Protein AF-A0A2E9L2I9-F1 (afdb_monomer_lite)

Sequence (42 aa):
MEEKQKNVLGEDLEECSKDPITGWFRDGCCNTDENDVGMHTV

Radius of gyration: 10.2 Å; chains: 1; bounding box: 23×22×27 Å

Secondary structure (DSSP, 8-state):
--PPPB-TTSSBPPB--BTTB-STTSSSB----TT-TT----

Structure (mmCIF, N/CA/C/O backbone):
data_AF-A0A2E9L2I9-F1
#
_entry.id   AF-A0A2E9L2I9-F1
#
loop_
_atom_site.group_PDB
_atom_site.id
_atom_site.type_symbol
_atom_site.label_atom_id
_atom_site.label_alt_id
_atom_site.label_comp_id
_atom_site.label_asym_id
_atom_site.label_entity_id
_atom_site.label_seq_id
_atom_site.pdbx_PDB_ins_code
_atom_site.Cartn_x
_atom_site.Cartn_y
_atom_site.Cartn_z
_atom_site.occupancy
_atom_site.B_iso_or_equiv
_atom_site.auth_seq_id
_atom_site.auth_comp_id
_atom_site.auth_asym_id
_atom_site.auth_atom_id
_atom_site.pdbx_PDB_model_num
ATOM 1 N N . MET A 1 1 ? 2.585 -7.518 19.276 1.00 47.81 1 MET A N 1
ATOM 2 C CA . MET A 1 1 ? 1.987 -7.913 17.987 1.00 47.81 1 MET A CA 1
ATOM 3 C C . MET A 1 1 ? 2.095 -6.689 17.118 1.00 47.81 1 MET A C 1
ATOM 5 O O . MET A 1 1 ? 1.743 -5.619 17.590 1.00 47.81 1 MET A O 1
ATOM 9 N N . GLU A 1 2 ? 2.729 -6.818 15.964 1.00 60.47 2 GLU A N 1
ATOM 10 C CA . GLU A 1 2 ? 2.865 -5.715 15.016 1.00 60.47 2 GLU A CA 1
ATOM 11 C C . GLU A 1 2 ? 1.450 -5.348 14.549 1.00 60.47 2 GLU A C 1
ATOM 13 O O . GLU A 1 2 ? 0.729 -6.196 14.023 1.00 60.47 2 GLU A O 1
ATOM 18 N N . GLU A 1 3 ? 0.992 -4.146 14.898 1.00 77.06 3 GLU A N 1
ATOM 19 C CA . GLU A 1 3 ? -0.337 -3.652 14.532 1.00 77.06 3 GLU A CA 1
ATOM 20 C C . GLU A 1 3 ? -0.383 -3.490 13.010 1.00 77.06 3 GLU A C 1
ATOM 22 O O . GLU A 1 3 ? 0.379 -2.706 12.440 1.00 77.06 3 GLU A O 1
ATOM 27 N N . LYS A 1 4 ? -1.261 -4.240 12.334 1.00 87.06 4 LYS A N 1
ATOM 28 C CA . LYS A 1 4 ? -1.488 -4.060 10.898 1.00 87.06 4 LYS A CA 1
ATOM 29 C C . LYS A 1 4 ? -2.096 -2.684 10.650 1.00 87.06 4 LYS A C 1
ATOM 31 O O . LYS A 1 4 ? -3.087 -2.313 11.283 1.00 87.06 4 LYS A O 1
ATOM 36 N N . GLN A 1 5 ? -1.526 -1.955 9.692 1.00 95.50 5 GLN A N 1
ATOM 37 C CA . GLN A 1 5 ? -2.127 -0.721 9.191 1.00 95.50 5 GLN A CA 1
ATOM 38 C C . GLN A 1 5 ? -3.530 -0.995 8.649 1.00 95.50 5 GLN A C 1
ATOM 40 O O . GLN A 1 5 ? -3.856 -2.132 8.306 1.00 95.50 5 GLN A O 1
ATOM 45 N N . LYS A 1 6 ? -4.370 0.039 8.614 1.00 97.44 6 LYS A N 1
ATOM 46 C CA . LYS A 1 6 ? -5.766 -0.088 8.199 1.00 97.44 6 LYS A CA 1
ATOM 47 C C . LYS A 1 6 ? -5.960 0.353 6.755 1.00 97.44 6 LYS A C 1
ATOM 49 O O . LYS A 1 6 ? -5.307 1.290 6.302 1.00 97.44 6 LYS A O 1
ATOM 54 N N . ASN A 1 7 ? -6.868 -0.313 6.050 1.00 97.25 7 ASN A N 1
ATOM 55 C CA . ASN A 1 7 ? -7.343 0.124 4.743 1.00 97.25 7 ASN A CA 1
ATOM 56 C C . ASN A 1 7 ? -8.310 1.322 4.887 1.00 97.25 7 ASN A C 1
ATOM 58 O O . ASN A 1 7 ? -8.660 1.743 5.993 1.00 97.25 7 ASN A O 1
ATOM 62 N N . VAL A 1 8 ? -8.780 1.866 3.762 1.00 97.62 8 VAL A N 1
ATOM 63 C CA . VAL A 1 8 ? -9.689 3.032 3.731 1.00 97.62 8 VAL A CA 1
ATOM 64 C C . VAL A 1 8 ? -11.064 2.787 4.373 1.00 97.62 8 VAL A C 1
ATOM 66 O O . VAL A 1 8 ? -11.799 3.740 4.621 1.00 97.62 8 VAL A O 1
ATOM 69 N N . LEU A 1 9 ? -11.413 1.530 4.659 1.00 97.94 9 LEU A N 1
ATOM 70 C CA . LEU A 1 9 ? -12.645 1.131 5.345 1.00 97.94 9 LEU A CA 1
ATOM 71 C C . LEU A 1 9 ? -12.452 0.995 6.866 1.00 97.94 9 LEU A C 1
ATOM 73 O O . LEU A 1 9 ? -13.419 0.766 7.588 1.00 97.94 9 LEU A O 1
ATOM 77 N N . GLY A 1 10 ? -11.222 1.154 7.368 1.00 97.19 10 GLY A N 1
ATOM 78 C CA . GLY A 1 10 ? -10.875 0.961 8.778 1.00 97.19 10 GLY A CA 1
ATOM 79 C C . GLY A 1 10 ? -10.621 -0.500 9.172 1.00 97.19 10 GLY A C 1
ATOM 80 O O . GLY A 1 10 ? -10.451 -0.793 10.357 1.00 97.19 10 GLY A O 1
ATOM 81 N N . GLU A 1 11 ? -10.573 -1.413 8.204 1.00 97.06 11 GLU A N 1
ATOM 82 C CA . GLU A 1 11 ? -10.254 -2.831 8.402 1.00 97.06 11 GLU A CA 1
ATOM 83 C C . GLU A 1 11 ? -8.749 -3.074 8.241 1.00 97.06 11 GLU A C 1
ATOM 85 O O . GLU A 1 11 ? -8.014 -2.172 7.846 1.00 97.06 11 GLU A O 1
ATOM 90 N N . ASP A 1 12 ? -8.257 -4.271 8.564 1.00 96.94 12 ASP A N 1
ATOM 91 C CA . ASP A 1 12 ? -6.839 -4.604 8.372 1.00 96.94 12 ASP A CA 1
ATOM 92 C C . ASP A 1 12 ? -6.426 -4.480 6.898 1.00 96.94 12 ASP A C 1
ATOM 94 O O . ASP A 1 12 ? -7.145 -4.910 5.998 1.00 96.94 12 ASP A O 1
ATOM 98 N N . LEU A 1 13 ? -5.242 -3.915 6.649 1.00 97.12 13 LEU A N 1
ATOM 99 C CA . LEU A 1 13 ? -4.676 -3.822 5.311 1.00 97.12 13 LEU A CA 1
ATOM 100 C C . LEU A 1 13 ? -4.349 -5.222 4.775 1.00 97.12 13 LEU A C 1
ATOM 102 O O . LEU A 1 13 ? -3.689 -6.037 5.434 1.00 97.12 1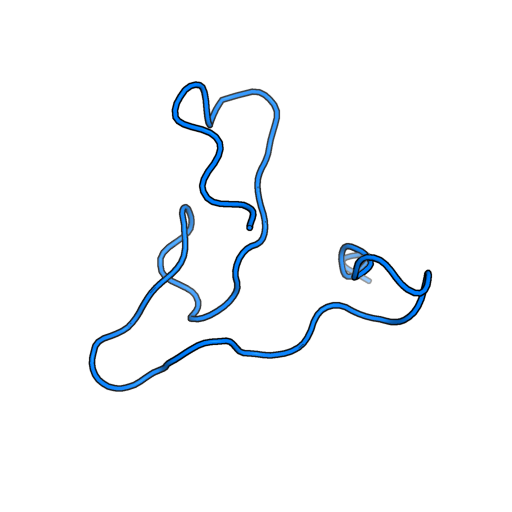3 LEU 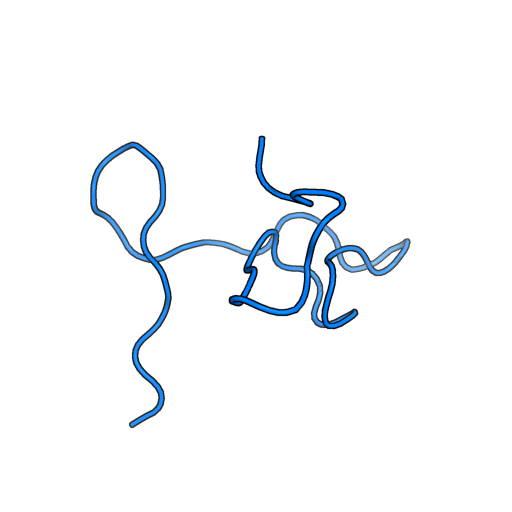A O 1
ATOM 106 N N . GLU A 1 14 ? -4.826 -5.478 3.564 1.00 96.94 14 GLU A N 1
ATOM 107 C CA . GLU A 1 14 ? -4.615 -6.723 2.838 1.00 96.94 14 GLU A CA 1
ATOM 108 C C . GLU A 1 14 ? -3.384 -6.644 1.925 1.00 96.94 14 GLU A C 1
ATOM 110 O O . GLU A 1 14 ? -2.826 -5.576 1.664 1.00 96.94 14 GLU A O 1
ATOM 115 N N . GLU A 1 15 ? -2.960 -7.807 1.433 1.00 97.19 15 GLU A N 1
ATOM 116 C CA . GLU A 1 15 ? -1.893 -7.910 0.444 1.00 97.19 15 GLU A CA 1
ATOM 117 C C . GLU A 1 15 ? -2.346 -7.340 -0.905 1.00 97.19 15 GLU A C 1
ATOM 119 O O . GLU A 1 15 ? -3.435 -7.641 -1.389 1.00 97.19 15 GLU A O 1
ATOM 124 N N . CYS A 1 16 ? -1.484 -6.544 -1.532 1.00 97.50 16 CYS A N 1
ATOM 125 C CA . CYS A 1 16 ? -1.711 -5.971 -2.851 1.00 97.50 16 CYS A CA 1
ATOM 126 C C . CYS A 1 16 ? -1.133 -6.856 -3.969 1.00 97.50 16 CYS A C 1
ATOM 128 O O . CYS A 1 16 ? -1.820 -7.116 -4.955 1.00 97.50 16 CYS A O 1
ATOM 130 N N . SER A 1 17 ? 0.117 -7.327 -3.843 1.00 98.38 17 SER A N 1
ATOM 131 C CA . SER A 1 17 ? 0.750 -8.213 -4.838 1.00 98.38 17 SER A CA 1
ATOM 132 C C . SER A 1 17 ? 2.034 -8.881 -4.331 1.00 98.38 17 SER A C 1
ATOM 134 O O . SER A 1 17 ? 2.881 -8.232 -3.714 1.00 98.38 17 SER A O 1
ATOM 136 N N . LYS A 1 18 ? 2.237 -10.154 -4.701 1.00 97.94 18 LYS A N 1
ATOM 137 C CA . LYS A 1 18 ? 3.484 -10.917 -4.483 1.00 97.94 18 LYS A CA 1
ATOM 138 C C . LYS A 1 18 ? 4.256 -11.280 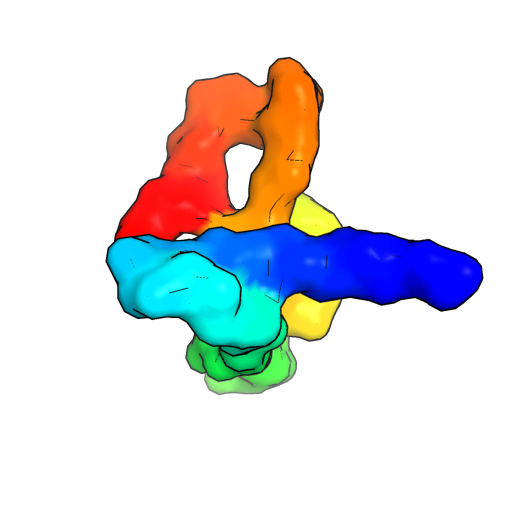-5.750 1.00 97.94 18 LYS A C 1
ATOM 140 O O . LYS A 1 18 ? 5.423 -11.651 -5.643 1.00 97.94 18 LYS A O 1
ATOM 145 N N . ASP A 1 19 ? 3.645 -11.157 -6.926 1.00 97.00 19 ASP A N 1
ATOM 146 C CA . ASP A 1 19 ? 4.297 -11.428 -8.210 1.00 97.00 19 ASP A CA 1
ATOM 147 C C . ASP A 1 19 ? 3.820 -10.421 -9.277 1.00 97.00 19 ASP A C 1
ATOM 149 O O . ASP A 1 19 ? 2.773 -10.627 -9.896 1.00 97.00 19 ASP A O 1
ATOM 153 N N . PRO A 1 20 ? 4.536 -9.293 -9.458 1.00 96.88 20 PRO A N 1
ATOM 154 C CA . PRO A 1 20 ? 5.755 -8.891 -8.747 1.00 96.88 20 PRO A CA 1
ATOM 155 C C . PRO A 1 20 ? 5.479 -8.457 -7.296 1.00 96.88 20 PRO A C 1
ATOM 157 O O . PRO A 1 20 ? 4.384 -7.988 -6.973 1.00 96.88 20 PRO A O 1
ATOM 160 N N . ILE A 1 21 ? 6.481 -8.573 -6.418 1.00 98.06 21 ILE A N 1
ATOM 161 C CA . ILE A 1 21 ? 6.373 -8.092 -5.033 1.00 98.06 21 ILE A CA 1
ATOM 162 C C . ILE A 1 21 ? 6.280 -6.558 -4.993 1.00 98.06 21 ILE A C 1
ATOM 164 O O . ILE A 1 21 ? 7.121 -5.860 -5.567 1.00 98.06 21 ILE A O 1
ATOM 168 N N . THR A 1 22 ? 5.242 -6.038 -4.333 1.00 97.62 22 THR A N 1
ATOM 169 C CA . THR A 1 22 ? 4.947 -4.594 -4.243 1.00 97.62 22 THR A CA 1
ATOM 170 C C . THR A 1 22 ? 5.178 -4.033 -2.833 1.00 97.62 22 THR A C 1
ATOM 172 O O . THR A 1 22 ? 5.673 -4.736 -1.953 1.00 97.62 22 THR A O 1
ATOM 175 N N . GLY A 1 23 ? 4.840 -2.757 -2.631 1.00 96.44 23 GLY A N 1
ATOM 176 C CA . GLY A 1 23 ? 4.881 -2.072 -1.337 1.00 96.44 23 GLY A CA 1
ATOM 177 C C . GLY A 1 23 ? 6.172 -1.305 -1.083 1.00 96.44 23 GLY A C 1
ATOM 178 O O . GLY A 1 23 ? 7.223 -1.671 -1.622 1.00 96.44 23 GLY A O 1
ATOM 179 N N . TRP A 1 24 ? 6.104 -0.254 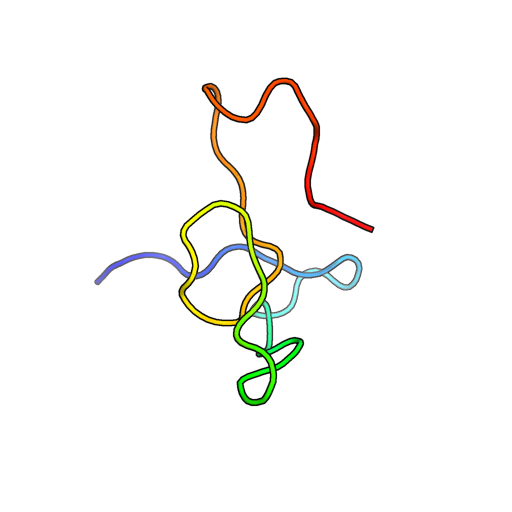-0.257 1.00 97.25 24 TRP A N 1
ATOM 180 C CA . TRP A 1 24 ? 7.273 0.524 0.187 1.00 97.25 24 TRP A CA 1
ATOM 181 C C . TRP A 1 24 ? 8.301 -0.375 0.881 1.00 97.25 24 TRP A C 1
ATOM 183 O O . TRP A 1 24 ? 9.471 -0.401 0.502 1.00 97.25 24 TRP A O 1
ATOM 193 N N . PHE A 1 25 ? 7.834 -1.217 1.802 1.00 96.69 25 PHE A N 1
ATOM 194 C CA . PHE A 1 25 ? 8.665 -2.185 2.521 1.00 96.69 25 PHE A CA 1
ATOM 195 C C . PHE A 1 25 ? 8.991 -3.452 1.721 1.00 96.69 25 PHE A C 1
ATOM 197 O O . PHE A 1 25 ? 9.718 -4.314 2.212 1.00 96.69 25 PHE A O 1
ATOM 204 N N . ARG A 1 26 ? 8.476 -3.574 0.487 1.00 97.31 26 ARG A N 1
ATOM 205 C CA . ARG A 1 26 ? 8.604 -4.773 -0.359 1.00 97.31 26 ARG A CA 1
ATOM 206 C C . ARG A 1 26 ? 8.129 -6.054 0.339 1.00 97.31 26 ARG A C 1
ATOM 208 O O . ARG A 1 26 ? 8.741 -7.107 0.193 1.00 97.31 26 ARG A O 1
ATOM 215 N N . ASP A 1 27 ? 7.024 -5.961 1.072 1.00 96.62 27 ASP A N 1
ATOM 216 C CA . ASP A 1 27 ? 6.347 -7.067 1.763 1.00 96.62 27 ASP A CA 1
ATOM 217 C C . ASP A 1 27 ? 5.059 -7.528 1.049 1.00 96.62 27 ASP A C 1
ATOM 219 O O . ASP A 1 27 ? 4.424 -8.498 1.463 1.00 96.62 27 ASP A O 1
ATOM 223 N N . GLY A 1 28 ? 4.702 -6.865 -0.055 1.00 97.12 28 GLY A N 1
ATOM 224 C CA . GLY A 1 28 ? 3.500 -7.131 -0.835 1.00 97.12 28 GLY A CA 1
ATOM 225 C C . GLY A 1 28 ? 2.279 -6.305 -0.431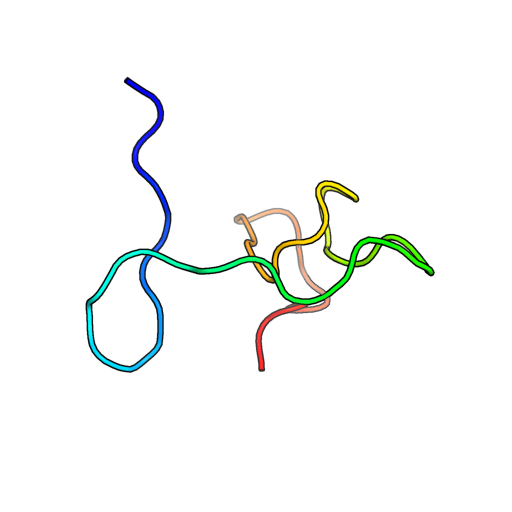 1.00 97.12 28 GLY A C 1
ATOM 226 O O . GLY A 1 28 ? 1.237 -6.455 -1.066 1.00 97.12 28 GLY A O 1
ATOM 227 N N . CYS A 1 29 ? 2.387 -5.415 0.556 1.00 97.19 29 CYS A N 1
ATOM 228 C CA . CYS A 1 29 ? 1.298 -4.571 1.044 1.00 97.19 29 CYS A CA 1
ATOM 229 C C . CYS A 1 29 ? 1.551 -3.087 0.722 1.00 97.19 29 CYS A C 1
ATOM 231 O O . CYS A 1 29 ? 2.685 -2.650 0.551 1.00 97.19 29 CYS A O 1
ATOM 233 N N . CYS A 1 30 ? 0.491 -2.279 0.643 1.00 97.38 30 CYS A N 1
ATOM 234 C CA . CYS A 1 30 ? 0.609 -0.824 0.449 1.00 97.38 30 CYS A CA 1
ATOM 235 C C . CYS A 1 30 ? 0.772 -0.073 1.784 1.00 97.38 30 CYS A C 1
ATOM 237 O O . CYS A 1 30 ? 0.209 0.998 1.965 1.00 97.38 30 CYS A O 1
ATOM 239 N N . ASN A 1 31 ? 1.462 -0.662 2.760 1.00 96.56 31 ASN A N 1
ATOM 240 C CA . ASN A 1 31 ? 1.792 -0.027 4.035 1.00 96.56 31 ASN A CA 1
ATOM 241 C C . ASN A 1 31 ? 2.943 0.970 3.865 1.00 96.56 31 ASN A C 1
ATOM 243 O O . ASN A 1 31 ? 3.795 0.833 2.987 1.00 96.56 31 ASN A O 1
ATOM 247 N N . THR A 1 32 ? 2.956 1.978 4.731 1.00 97.25 32 THR A N 1
ATOM 248 C CA . THR A 1 32 ? 3.839 3.148 4.629 1.00 97.25 32 THR A CA 1
ATOM 249 C C . THR A 1 32 ? 4.343 3.584 6.012 1.00 97.25 32 THR A C 1
ATOM 251 O O . THR A 1 32 ? 3.831 3.122 7.030 1.00 97.25 32 THR A O 1
ATOM 254 N N . ASP A 1 33 ? 5.336 4.463 6.091 1.00 95.94 33 ASP A N 1
ATOM 255 C CA . ASP A 1 33 ? 5.763 5.118 7.335 1.00 95.94 33 ASP A CA 1
ATOM 256 C C . ASP A 1 33 ? 6.151 6.581 7.084 1.00 95.94 33 ASP A C 1
ATOM 258 O O . ASP A 1 33 ? 5.991 7.109 5.987 1.00 95.94 33 ASP A O 1
ATOM 262 N N . GLU A 1 34 ? 6.664 7.258 8.110 1.00 96.94 34 GLU A N 1
ATOM 263 C CA . GLU A 1 34 ? 7.105 8.654 8.009 1.00 96.94 34 GLU A CA 1
ATOM 264 C C . GLU A 1 34 ? 8.274 8.879 7.030 1.00 96.94 34 GLU A C 1
ATOM 266 O O . GLU A 1 34 ? 8.531 10.018 6.639 1.00 96.94 34 GLU A O 1
ATOM 271 N N . ASN A 1 35 ? 8.971 7.814 6.619 1.00 97.50 35 ASN A N 1
ATOM 272 C CA . ASN A 1 35 ? 10.104 7.882 5.698 1.00 97.50 35 ASN A CA 1
ATOM 273 C C . ASN A 1 35 ? 9.681 7.689 4.236 1.00 97.50 35 ASN A C 1
ATOM 275 O O . ASN 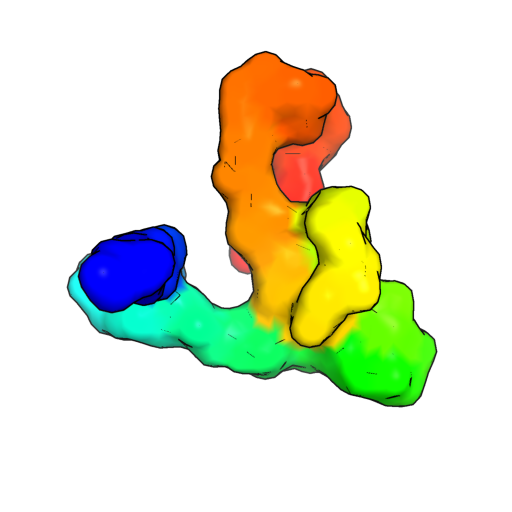A 1 35 ? 10.452 8.011 3.327 1.00 97.50 35 ASN A O 1
ATOM 279 N N . ASP A 1 36 ? 8.467 7.197 3.991 1.00 97.00 36 ASP A N 1
ATOM 280 C CA . ASP A 1 36 ? 7.908 7.034 2.655 1.00 97.00 36 ASP A CA 1
ATOM 281 C C . ASP A 1 36 ? 7.350 8.355 2.103 1.00 97.00 36 ASP A C 1
ATOM 283 O O . ASP A 1 36 ? 6.146 8.577 1.959 1.00 97.00 36 ASP A O 1
ATOM 287 N N . VAL A 1 37 ? 8.263 9.251 1.735 1.00 97.25 37 VAL A N 1
ATOM 288 C CA . VAL A 1 37 ? 7.929 10.556 1.140 1.00 97.25 37 VAL A CA 1
ATOM 289 C C . VAL A 1 37 ? 7.168 10.407 -0.189 1.00 97.25 37 VAL A C 1
ATOM 291 O O . VAL A 1 37 ? 6.471 11.329 -0.611 1.00 97.25 37 VAL A O 1
ATOM 294 N N . GLY A 1 38 ? 7.299 9.255 -0.858 1.00 96.12 38 GLY A N 1
ATOM 295 C CA . GLY A 1 38 ? 6.616 8.953 -2.115 1.00 96.12 38 GLY A CA 1
ATOM 296 C C . GLY A 1 38 ? 5.147 8.565 -1.952 1.00 96.12 38 GLY A C 1
ATOM 297 O O . GLY A 1 38 ? 4.429 8.592 -2.948 1.00 96.12 38 GLY A O 1
ATOM 298 N N . MET A 1 39 ? 4.713 8.245 -0.728 1.00 94.62 39 MET A N 1
ATOM 299 C CA . MET A 1 39 ? 3.360 7.807 -0.393 1.00 94.62 39 MET A CA 1
ATOM 300 C C . MET A 1 39 ? 2.907 6.643 -1.283 1.00 94.62 39 MET A C 1
ATOM 302 O O . MET A 1 39 ? 2.061 6.787 -2.163 1.00 94.62 39 MET A O 1
ATOM 306 N N . HIS A 1 40 ? 3.465 5.456 -1.043 1.00 96.44 40 HIS A N 1
ATOM 307 C CA . HIS A 1 40 ? 3.084 4.222 -1.738 1.00 96.44 40 HIS A CA 1
ATOM 308 C C . HIS A 1 40 ? 1.740 3.653 -1.230 1.00 96.44 40 HIS A C 1
ATOM 310 O O . HIS A 1 40 ? 1.575 2.439 -1.112 1.00 96.44 40 HIS A O 1
ATOM 316 N N . THR A 1 41 ? 0.775 4.527 -0.932 1.00 95.94 41 THR A N 1
ATOM 317 C CA . THR A 1 41 ? -0.605 4.213 -0.545 1.00 95.94 41 THR A CA 1
ATOM 318 C C . THR A 1 41 ? -1.565 4.789 -1.589 1.00 95.94 41 THR A C 1
ATOM 320 O O . THR A 1 41 ? -1.472 5.966 -1.939 1.00 95.94 41 THR A O 1
ATOM 323 N N . VAL A 1 42 ? -2.483 3.961 -2.103 1.00 94.25 42 VAL A N 1
ATOM 324 C CA . VAL A 1 42 ? -3.554 4.340 -3.049 1.00 94.25 42 VAL A CA 1
ATOM 325 C C . VAL A 1 42 ? -4.842 3.590 -2.757 1.00 94.25 42 VAL A C 1
ATOM 327 O O . VAL A 1 42 ? -4.748 2.439 -2.273 1.00 94.25 42 VAL A O 1
#

Foldseek 3Di:
DPDADADPVRHGWDFQDVVVQDDPVSPRTPDDDPVPPVNSHD

pLDDT: mean 94.19, std 9.69, range [47.81, 98.38]